Protein AF-A0A7J5XPW1-F1 (afdb_monomer_lite)

Organism: Dissostichus mawsoni (NCBI:txid36200)

Structure (mmCIF, N/CA/C/O backbone):
data_AF-A0A7J5XPW1-F1
#
_entry.id   AF-A0A7J5XPW1-F1
#
loop_
_atom_site.group_PDB
_atom_site.id
_atom_site.type_symbol
_atom_site.label_atom_id
_atom_site.label_alt_id
_atom_site.label_comp_id
_atom_site.label_asym_id
_atom_site.label_entity_id
_atom_site.label_seq_id
_atom_site.pdbx_PDB_ins_code
_atom_site.Cartn_x
_atom_site.Cartn_y
_atom_site.Cartn_z
_atom_site.occupancy
_atom_site.B_iso_or_equiv
_atom_site.auth_seq_id
_atom_site.auth_comp_id
_atom_site.auth_asym_id
_atom_site.auth_atom_id
_atom_site.pdbx_PDB_model_num
ATOM 1 N N . MET A 1 1 ? 47.457 -1.670 -26.090 1.00 48.41 1 MET A N 1
ATOM 2 C CA . MET A 1 1 ? 46.910 -1.424 -24.742 1.00 48.41 1 MET A CA 1
ATOM 3 C C . MET A 1 1 ? 47.159 0.046 -24.428 1.00 48.41 1 MET A C 1
ATOM 5 O O . MET A 1 1 ? 48.289 0.394 -24.116 1.00 48.41 1 MET A O 1
ATOM 9 N N . GLY A 1 2 ? 46.184 0.918 -24.697 1.00 44.75 2 GLY A N 1
ATOM 10 C CA . GLY A 1 2 ? 46.300 2.372 -24.507 1.00 44.75 2 GLY A CA 1
ATOM 11 C C . GLY A 1 2 ? 45.473 2.842 -23.300 1.00 44.75 2 GLY A C 1
ATOM 12 O O . GLY A 1 2 ? 44.538 2.136 -22.927 1.00 44.75 2 GLY A O 1
ATOM 13 N N . PRO A 1 3 ? 45.810 3.988 -22.684 1.00 57.81 3 PRO A N 1
ATOM 14 C CA . PRO A 1 3 ? 45.169 4.483 -21.458 1.00 57.81 3 PRO A CA 1
ATOM 15 C C . PRO A 1 3 ? 43.744 5.046 -21.642 1.00 57.81 3 PRO A C 1
ATOM 17 O O . PRO A 1 3 ? 43.098 5.371 -20.651 1.00 57.81 3 PRO A O 1
ATOM 20 N N . ASP A 1 4 ? 43.226 5.127 -22.871 1.00 53.88 4 ASP A N 1
ATOM 21 C CA . ASP A 1 4 ? 41.899 5.692 -23.173 1.00 53.88 4 ASP A CA 1
ATOM 22 C C . ASP A 1 4 ? 40.706 4.763 -22.875 1.00 53.88 4 ASP A C 1
ATOM 24 O O . ASP A 1 4 ? 39.561 5.204 -22.909 1.00 53.88 4 ASP A O 1
ATOM 28 N N . ASP A 1 5 ? 40.934 3.490 -22.535 1.00 51.16 5 ASP A N 1
ATOM 29 C CA . ASP A 1 5 ? 39.841 2.522 -22.317 1.00 51.16 5 ASP A CA 1
ATOM 30 C C . ASP A 1 5 ? 39.273 2.539 -20.879 1.00 51.16 5 ASP A C 1
ATOM 32 O O . ASP A 1 5 ? 38.301 1.858 -20.567 1.00 51.16 5 ASP A O 1
ATOM 36 N N . MET A 1 6 ? 39.851 3.333 -19.967 1.00 56.69 6 MET A N 1
ATOM 37 C CA . MET A 1 6 ? 39.518 3.259 -18.535 1.00 56.69 6 MET A CA 1
ATOM 38 C C . MET A 1 6 ? 38.374 4.192 -18.093 1.00 56.69 6 MET A C 1
ATOM 40 O O . MET A 1 6 ? 37.932 4.102 -16.948 1.00 56.69 6 MET A O 1
ATOM 44 N N . LEU A 1 7 ? 37.856 5.061 -18.975 1.00 55.75 7 LEU A N 1
ATOM 45 C CA . LEU A 1 7 ? 36.827 6.055 -18.617 1.00 55.75 7 LEU A CA 1
ATOM 46 C C . LEU A 1 7 ? 35.422 5.778 -19.186 1.00 55.75 7 LEU A C 1
ATOM 48 O O . LEU A 1 7 ? 34.488 6.507 -18.862 1.00 55.75 7 LEU A O 1
ATOM 52 N N . LEU A 1 8 ? 35.231 4.732 -19.998 1.00 50.53 8 LEU A N 1
ATOM 53 C CA . LEU A 1 8 ? 33.938 4.467 -20.655 1.00 50.53 8 LEU A CA 1
ATOM 54 C C . LEU A 1 8 ? 33.032 3.456 -19.938 1.00 50.53 8 LEU A C 1
ATOM 56 O O . LEU A 1 8 ? 31.868 3.321 -20.308 1.00 50.53 8 LEU A O 1
ATOM 60 N N . ASN A 1 9 ? 33.507 2.786 -18.883 1.00 46.59 9 ASN A N 1
ATOM 61 C CA . ASN A 1 9 ? 32.700 1.781 -18.175 1.00 46.59 9 ASN A CA 1
ATOM 62 C C . ASN A 1 9 ? 32.029 2.296 -16.884 1.00 46.59 9 ASN A C 1
ATOM 64 O O . ASN A 1 9 ? 31.330 1.544 -16.212 1.00 46.59 9 ASN A O 1
ATOM 68 N N . ALA A 1 10 ? 32.199 3.577 -16.535 1.00 49.22 10 ALA A N 1
ATOM 69 C CA . ALA A 1 10 ? 31.619 4.171 -15.322 1.00 49.22 10 ALA A CA 1
ATOM 70 C C . ALA A 1 10 ? 30.208 4.765 -15.516 1.00 49.22 10 ALA A C 1
ATOM 72 O O . ALA A 1 10 ? 29.623 5.269 -14.563 1.00 49.22 10 ALA A O 1
ATOM 73 N N . GLN A 1 11 ? 29.646 4.715 -16.730 1.00 48.31 11 GLN A N 1
ATOM 74 C CA . GLN A 1 11 ? 28.344 5.326 -17.041 1.00 48.31 11 GLN A CA 1
ATOM 75 C C . GLN A 1 11 ? 27.298 4.355 -17.584 1.00 48.31 11 GLN A C 1
ATOM 77 O O . GLN A 1 11 ? 26.243 4.784 -18.047 1.00 48.31 11 GLN A O 1
ATOM 82 N N . LYS A 1 12 ? 27.510 3.045 -17.433 1.00 47.53 12 LYS A N 1
ATOM 83 C CA . LYS A 1 12 ? 26.388 2.104 -17.457 1.00 47.53 12 LYS A CA 1
ATOM 84 C C . LYS A 1 12 ? 25.752 2.051 -16.068 1.00 47.53 12 LYS A C 1
ATOM 86 O O . LYS A 1 12 ? 25.668 1.015 -15.422 1.00 47.53 12 LYS A O 1
ATOM 91 N N . SER A 1 13 ? 25.323 3.215 -15.586 1.00 51.34 13 SER A N 1
ATOM 92 C CA . SER A 1 13 ? 24.217 3.277 -14.641 1.00 51.34 13 SER A CA 1
ATOM 93 C C . SER A 1 13 ? 23.024 2.791 -15.443 1.00 51.34 13 SER A C 1
ATOM 95 O O . SER A 1 13 ? 22.368 3.587 -16.111 1.00 51.34 13 SER A O 1
ATOM 97 N N . ASP A 1 14 ? 22.842 1.471 -15.520 1.00 52.41 14 ASP A N 1
ATOM 98 C CA . ASP A 1 14 ? 21.694 0.901 -16.202 1.00 52.41 14 ASP A CA 1
ATOM 99 C C . ASP A 1 14 ? 20.466 1.618 -15.614 1.00 52.41 14 ASP A C 1
ATOM 101 O O . ASP A 1 14 ? 20.250 1.519 -14.405 1.00 52.41 14 ASP A O 1
ATOM 105 N N . PRO A 1 15 ? 19.678 2.383 -16.393 1.00 55.81 15 PRO A N 1
ATOM 106 C CA . PRO A 1 15 ? 18.494 3.064 -15.862 1.00 55.81 15 PRO A CA 1
ATOM 107 C C . PRO A 1 15 ? 17.536 2.070 -15.183 1.00 55.81 15 PRO A C 1
ATOM 109 O O . PRO A 1 15 ? 16.778 2.438 -14.291 1.00 55.81 15 PRO A O 1
ATOM 112 N N . LEU A 1 16 ? 17.654 0.792 -15.551 1.00 55.94 16 LEU A N 1
ATOM 113 C CA . LEU A 1 16 ? 17.063 -0.371 -14.900 1.00 55.94 16 LEU A CA 1
ATOM 114 C C . LEU A 1 16 ? 17.479 -0.514 -13.427 1.00 55.94 16 LEU A C 1
ATOM 116 O O . LEU A 1 16 ? 16.605 -0.658 -12.584 1.00 55.94 16 LEU A O 1
ATOM 120 N N . LYS A 1 17 ? 18.770 -0.389 -13.079 1.00 56.78 17 LYS A N 1
ATOM 121 C CA . LYS A 1 17 ? 19.234 -0.429 -11.679 1.00 56.78 17 LYS A CA 1
ATOM 122 C C . LYS A 1 17 ? 18.676 0.727 -10.860 1.00 56.78 17 LYS A C 1
ATOM 124 O O . LYS A 1 17 ? 18.293 0.513 -9.717 1.00 56.78 17 LYS A O 1
ATOM 129 N N . SER A 1 18 ? 18.611 1.932 -11.428 1.00 67.88 18 SER A N 1
ATOM 130 C CA . SER A 1 18 ? 18.038 3.089 -10.728 1.00 67.88 18 SE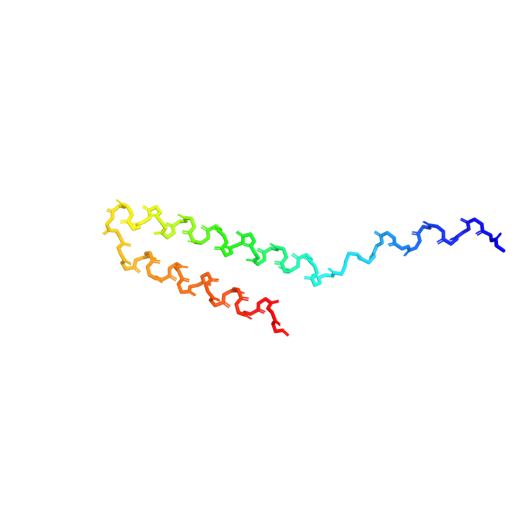R A CA 1
ATOM 131 C C . SER A 1 18 ? 16.535 2.944 -10.518 1.00 67.88 18 SER A C 1
ATOM 133 O O . SER A 1 18 ? 16.054 3.266 -9.441 1.00 67.88 18 SER A O 1
ATOM 135 N N . ARG A 1 19 ? 15.802 2.433 -11.514 1.00 72.44 19 ARG A N 1
ATOM 136 C CA . ARG A 1 19 ? 14.363 2.152 -11.414 1.00 72.44 19 ARG A CA 1
ATOM 137 C C . ARG A 1 19 ? 14.095 1.094 -10.343 1.00 72.44 1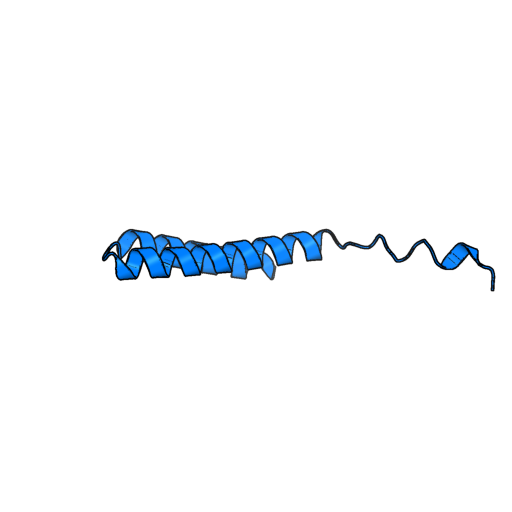9 ARG A C 1
ATOM 139 O O . ARG A 1 19 ? 13.387 1.377 -9.391 1.00 72.44 19 ARG A O 1
ATOM 146 N N . GLN A 1 20 ? 14.786 -0.043 -10.424 1.00 75.81 20 GLN A N 1
ATOM 147 C CA . GLN A 1 20 ? 14.644 -1.148 -9.477 1.00 75.81 20 GLN A CA 1
ATOM 148 C C . GLN A 1 20 ? 14.987 -0.763 -8.038 1.00 75.81 20 GLN A C 1
ATOM 150 O O . GLN A 1 20 ? 14.277 -1.159 -7.121 1.00 75.81 20 GLN A O 1
ATOM 155 N N . HIS A 1 21 ? 16.048 0.024 -7.832 1.00 78.25 21 HIS A N 1
ATOM 156 C CA . HIS A 1 21 ? 16.371 0.562 -6.510 1.00 78.25 21 HIS A CA 1
ATOM 157 C C . HIS A 1 21 ? 15.259 1.463 -5.976 1.00 78.25 21 HIS A C 1
ATOM 159 O O . HIS A 1 21 ? 14.856 1.324 -4.827 1.00 78.25 21 HIS A O 1
ATOM 165 N N . LEU A 1 22 ? 14.754 2.362 -6.819 1.00 82.19 22 LEU A N 1
ATOM 166 C CA . LEU A 1 22 ? 13.740 3.338 -6.438 1.00 82.19 22 LEU A CA 1
ATOM 167 C C . LEU A 1 22 ? 12.398 2.659 -6.142 1.00 82.19 22 LEU A C 1
ATOM 169 O O . LEU A 1 22 ? 11.703 3.055 -5.207 1.00 82.19 22 LEU A O 1
ATOM 173 N N . ASP A 1 23 ? 12.055 1.610 -6.888 1.00 83.94 23 ASP A N 1
ATOM 174 C CA . ASP A 1 23 ? 10.880 0.796 -6.608 1.00 83.94 23 ASP A CA 1
ATOM 175 C C . ASP A 1 23 ? 11.050 -0.011 -5.304 1.00 83.94 23 ASP A C 1
ATOM 177 O O . ASP A 1 23 ? 10.147 -0.033 -4.471 1.00 83.94 23 ASP A O 1
ATOM 181 N N . LEU A 1 24 ? 12.233 -0.574 -5.038 1.00 83.38 24 LEU A N 1
ATOM 182 C CA . LEU A 1 24 ? 12.541 -1.221 -3.752 1.00 83.38 24 LEU A CA 1
ATOM 183 C C . LEU A 1 24 ? 12.407 -0.263 -2.561 1.0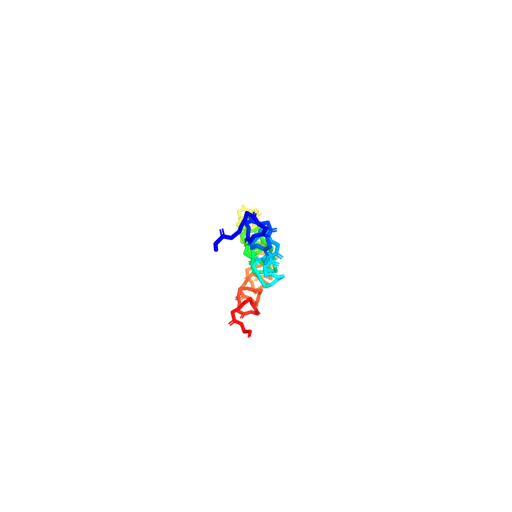0 83.38 24 LEU A C 1
ATOM 185 O O . LEU A 1 24 ? 11.781 -0.610 -1.558 1.00 83.38 24 LEU A O 1
ATOM 189 N N . GLU A 1 25 ? 12.965 0.945 -2.668 1.00 87.88 25 GLU A N 1
ATOM 190 C CA . GLU A 1 25 ? 12.852 1.973 -1.626 1.00 87.88 25 GLU A CA 1
ATOM 191 C C . GLU A 1 25 ? 11.393 2.392 -1.407 1.00 87.88 25 GLU A C 1
ATOM 193 O O . GLU A 1 25 ? 10.953 2.535 -0.265 1.00 87.88 25 GLU A O 1
ATOM 198 N N . ARG A 1 26 ? 10.611 2.523 -2.486 1.00 86.69 26 ARG A N 1
ATOM 199 C CA . ARG A 1 26 ? 9.173 2.812 -2.402 1.00 86.69 26 ARG A CA 1
ATOM 200 C C . ARG A 1 26 ? 8.393 1.690 -1.735 1.00 86.69 26 ARG A C 1
ATOM 202 O O . ARG A 1 26 ? 7.591 1.979 -0.855 1.00 86.69 26 ARG A O 1
ATOM 209 N N . ALA A 1 27 ? 8.625 0.439 -2.122 1.00 88.56 27 ALA A N 1
ATOM 210 C CA . ALA A 1 27 ? 7.957 -0.708 -1.518 1.00 88.56 27 ALA A CA 1
ATOM 211 C C . ALA A 1 27 ? 8.277 -0.805 -0.019 1.00 88.56 27 ALA A C 1
ATOM 213 O O . ALA A 1 27 ? 7.376 -0.998 0.794 1.00 88.56 27 ALA A O 1
ATOM 214 N N . HIS A 1 28 ? 9.538 -0.584 0.363 1.00 89.00 28 HIS A N 1
ATOM 215 C CA . HIS A 1 28 ? 9.946 -0.551 1.766 1.00 89.00 28 HIS A CA 1
ATOM 216 C C . HIS A 1 28 ? 9.258 0.578 2.547 1.00 89.00 28 HIS A C 1
ATOM 218 O O . HIS A 1 28 ? 8.794 0.375 3.671 1.00 89.00 28 HIS A O 1
ATOM 224 N N . PHE A 1 29 ? 9.171 1.771 1.957 1.00 91.62 29 PHE A N 1
ATOM 225 C CA . PHE A 1 29 ? 8.490 2.911 2.567 1.00 91.62 29 PHE A CA 1
ATOM 226 C C . PHE A 1 29 ? 6.984 2.666 2.729 1.00 91.62 29 PHE A C 1
ATOM 228 O O . PHE A 1 29 ? 6.427 2.952 3.784 1.00 91.62 29 PHE A O 1
ATOM 235 N N . LEU A 1 30 ? 6.335 2.088 1.714 1.00 91.62 30 LEU A N 1
ATOM 236 C CA . LEU A 1 30 ? 4.916 1.725 1.748 1.00 91.62 30 LEU A CA 1
ATOM 237 C C . LEU A 1 30 ? 4.623 0.686 2.836 1.00 91.62 30 LEU A C 1
ATOM 239 O O . LEU A 1 30 ? 3.687 0.873 3.602 1.00 91.62 30 LEU A O 1
ATOM 243 N N . VAL A 1 31 ? 5.450 -0.359 2.957 1.00 90.88 31 VAL A N 1
ATOM 244 C CA . VAL A 1 31 ? 5.321 -1.367 4.025 1.00 90.88 31 VAL A CA 1
ATOM 245 C C . VAL A 1 31 ? 5.511 -0.743 5.405 1.00 90.88 31 VAL A C 1
ATOM 247 O O . VAL A 1 31 ? 4.763 -1.056 6.323 1.00 90.88 31 VAL A O 1
ATOM 250 N N . THR A 1 32 ? 6.489 0.153 5.557 1.00 92.25 32 THR A N 1
ATOM 251 C CA . THR A 1 32 ? 6.738 0.832 6.838 1.00 92.25 32 THR A CA 1
ATOM 252 C C . THR A 1 3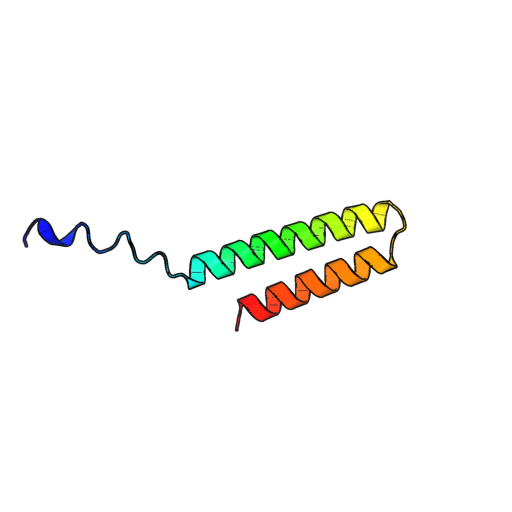2 ? 5.539 1.692 7.245 1.00 92.25 32 THR A C 1
ATOM 254 O O . THR A 1 32 ? 5.074 1.580 8.371 1.00 92.25 32 THR A O 1
ATOM 257 N N . GLN A 1 33 ? 4.984 2.476 6.316 1.00 93.50 33 GLN A N 1
ATOM 258 C CA . GLN A 1 33 ? 3.770 3.254 6.580 1.00 93.50 33 GLN A CA 1
ATOM 259 C C . GLN A 1 33 ? 2.562 2.361 6.869 1.00 93.50 33 GLN A C 1
ATOM 261 O O . GLN A 1 33 ? 1.782 2.672 7.760 1.00 93.50 33 GLN A O 1
ATOM 266 N N . ALA A 1 34 ? 2.415 1.242 6.155 1.00 92.44 34 ALA A N 1
ATOM 267 C CA . ALA A 1 34 ? 1.339 0.292 6.414 1.00 92.44 34 ALA A CA 1
ATOM 268 C C . ALA A 1 34 ? 1.407 -0.253 7.848 1.00 92.44 34 ALA A C 1
ATOM 270 O O . ALA A 1 34 ? 0.377 -0.376 8.499 1.00 92.44 34 ALA A O 1
ATOM 271 N N . PHE A 1 35 ? 2.614 -0.523 8.360 1.00 91.12 35 PHE A N 1
ATOM 272 C CA . PHE A 1 35 ? 2.824 -0.889 9.763 1.00 91.12 35 PHE A CA 1
ATOM 273 C C . PHE A 1 35 ? 2.406 0.225 10.729 1.00 91.12 35 PHE A C 1
ATOM 275 O O . PHE A 1 35 ? 1.720 -0.051 11.707 1.00 91.12 35 PHE A O 1
ATOM 282 N N . GLU A 1 36 ? 2.787 1.474 10.457 1.00 93.75 36 GLU A N 1
ATOM 283 C CA . GLU A 1 36 ? 2.409 2.610 11.308 1.00 93.75 36 GLU A CA 1
ATOM 284 C C . GLU A 1 36 ? 0.888 2.830 11.348 1.00 93.75 36 GLU A C 1
AT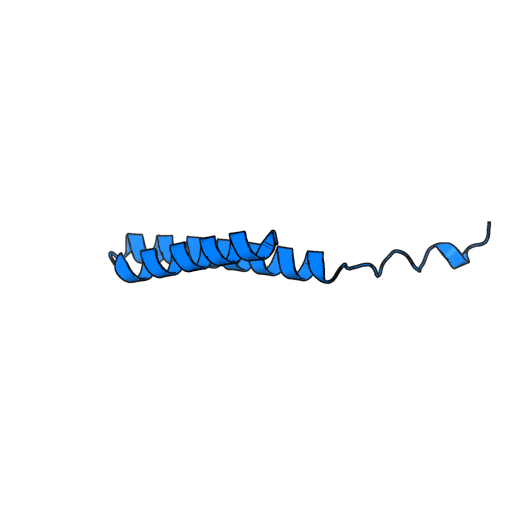OM 286 O O . GLU A 1 36 ? 0.346 3.189 12.394 1.00 93.75 36 GLU A O 1
ATOM 291 N N . GLU A 1 37 ? 0.198 2.626 10.224 1.00 91.19 37 GLU A N 1
ATOM 292 C CA . GLU A 1 37 ? -1.262 2.730 10.138 1.00 91.19 37 GLU A CA 1
ATOM 293 C C . GLU A 1 37 ? -1.966 1.541 10.812 1.00 91.19 37 GLU A C 1
ATOM 295 O O . GLU A 1 37 ? -2.930 1.754 11.547 1.00 91.19 37 GLU A O 1
ATOM 300 N N . ASP A 1 38 ? -1.443 0.318 10.672 1.00 89.94 38 ASP A N 1
ATOM 301 C CA . ASP A 1 38 ? -1.926 -0.874 11.390 1.00 89.94 38 ASP A CA 1
ATOM 302 C C . ASP A 1 38 ? -1.829 -0.681 12.916 1.00 89.94 38 ASP A C 1
ATOM 304 O O . ASP A 1 38 ? -2.796 -0.905 13.644 1.00 89.94 38 ASP A O 1
ATOM 308 N N . GLU A 1 39 ? -0.716 -0.125 13.414 1.00 91.62 39 GLU A N 1
ATOM 309 C CA . GLU A 1 39 ? -0.549 0.190 14.842 1.00 91.62 39 GLU A CA 1
ATOM 310 C C . GLU A 1 39 ? -1.486 1.305 15.341 1.00 91.62 39 GLU A C 1
ATOM 312 O O . GLU A 1 39 ? -1.810 1.360 16.533 1.00 91.62 39 GLU A O 1
ATOM 317 N N . LYS A 1 40 ? -1.948 2.194 14.454 1.00 89.94 40 LYS A N 1
ATOM 318 C CA . LYS A 1 40 ? -2.957 3.218 14.778 1.00 89.94 40 LYS A CA 1
ATOM 319 C C . LYS A 1 40 ? -4.390 2.679 14.746 1.00 89.94 40 LYS A C 1
ATOM 321 O O . LYS A 1 40 ? -5.281 3.370 15.246 1.00 89.94 40 LYS A O 1
ATOM 326 N N . GLY A 1 41 ? -4.609 1.474 14.213 1.00 89.88 41 GLY A N 1
ATOM 327 C CA . GLY A 1 41 ? -5.936 0.897 13.971 1.00 89.88 41 GLY A CA 1
ATOM 328 C C . GLY A 1 41 ? -6.596 1.397 12.683 1.00 89.88 41 GLY A C 1
ATOM 329 O O . GLY A 1 41 ? -7.823 1.433 12.597 1.00 89.88 41 GLY A O 1
ATOM 330 N N . ASN A 1 42 ? -5.790 1.835 11.711 1.00 88.25 42 ASN A N 1
ATOM 331 C CA . ASN A 1 42 ? -6.223 2.236 10.374 1.00 88.25 42 ASN A CA 1
ATOM 332 C C . ASN A 1 42 ? -6.022 1.069 9.389 1.00 88.25 42 ASN A C 1
ATOM 334 O O . ASN A 1 42 ? -5.287 1.169 8.404 1.00 88.25 42 ASN A O 1
ATOM 338 N N . ASP A 1 43 ? -6.677 -0.056 9.680 1.00 86.94 43 ASP A N 1
ATOM 339 C CA . ASP A 1 43 ? -6.492 -1.341 8.994 1.00 86.94 43 ASP A CA 1
ATOM 340 C C . ASP A 1 43 ? -6.790 -1.264 7.483 1.00 86.94 43 ASP A C 1
ATOM 342 O O . ASP A 1 43 ? -6.082 -1.864 6.672 1.00 86.94 43 ASP A O 1
ATOM 346 N N . ASP A 1 44 ? -7.821 -0.505 7.093 1.00 90.81 44 ASP A N 1
ATOM 347 C CA . ASP A 1 44 ? -8.185 -0.289 5.686 1.00 90.81 44 ASP A CA 1
ATOM 348 C C . ASP A 1 44 ? -7.035 0.375 4.905 1.00 90.81 44 ASP A C 1
ATOM 350 O O . ASP A 1 44 ? -6.649 -0.090 3.830 1.00 90.81 44 ASP A O 1
ATOM 354 N N . GLU A 1 45 ? -6.428 1.417 5.481 1.00 88.62 45 GLU A N 1
ATOM 355 C CA . GLU A 1 45 ? -5.346 2.178 4.847 1.00 88.62 45 GLU A CA 1
ATOM 356 C C . GLU A 1 45 ? -4.043 1.356 4.818 1.00 88.62 45 GLU A C 1
ATOM 358 O O . GLU A 1 45 ? -3.332 1.331 3.808 1.00 88.62 45 GLU A O 1
ATOM 363 N N . ALA A 1 46 ? -3.778 0.581 5.875 1.00 90.75 46 ALA A N 1
ATOM 364 C CA . ALA A 1 46 ? -2.667 -0.366 5.926 1.00 90.75 46 ALA A CA 1
ATOM 365 C C . ALA A 1 46 ? -2.767 -1.443 4.829 1.00 90.75 46 ALA A C 1
ATOM 367 O O . ALA A 1 46 ? -1.782 -1.723 4.137 1.00 90.75 46 ALA A O 1
ATOM 368 N N . VAL A 1 47 ? -3.953 -2.023 4.616 1.00 91.44 47 VAL A N 1
ATOM 369 C CA . VAL A 1 47 ? -4.189 -3.028 3.563 1.00 91.44 47 VAL A CA 1
ATOM 370 C C . VAL A 1 47 ? -3.961 -2.447 2.166 1.00 91.44 47 VAL A C 1
ATOM 372 O O . VAL A 1 47 ? -3.323 -3.097 1.326 1.00 91.44 47 VAL A O 1
ATOM 375 N N . GLU A 1 48 ? -4.429 -1.225 1.905 1.00 92.06 48 GLU A N 1
ATOM 376 C CA . GLU A 1 48 ? -4.180 -0.546 0.629 1.00 92.06 48 GLU A CA 1
ATOM 377 C C . GLU A 1 48 ? -2.683 -0.280 0.404 1.00 92.06 48 GLU A C 1
ATOM 379 O O . GLU A 1 48 ? -2.167 -0.494 -0.699 1.00 92.06 48 GLU A O 1
ATOM 384 N N . LEU A 1 49 ? -1.956 0.139 1.442 1.00 92.31 49 LEU A N 1
ATOM 385 C CA . LEU A 1 49 ? -0.513 0.392 1.377 1.00 92.31 49 LEU A CA 1
ATOM 386 C C . LEU A 1 49 ? 0.299 -0.892 1.145 1.00 92.31 49 LEU A C 1
ATOM 388 O O . LEU A 1 49 ? 1.205 -0.903 0.304 1.00 92.31 49 LEU A O 1
ATOM 392 N N . TYR A 1 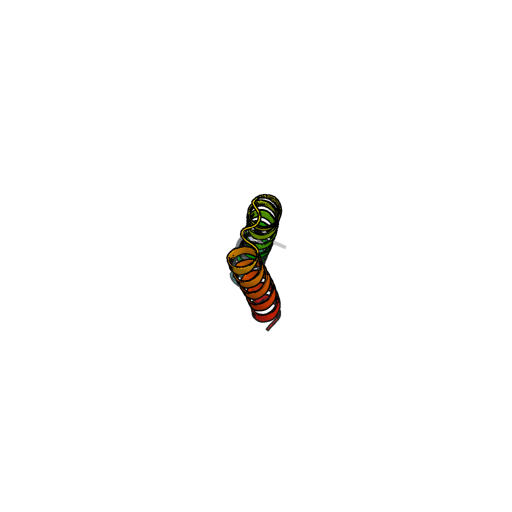50 ? -0.043 -1.991 1.822 1.00 92.00 50 TYR A N 1
ATOM 393 C CA . TYR A 1 50 ? 0.583 -3.297 1.589 1.00 92.00 50 TYR A CA 1
ATOM 394 C C . TYR A 1 50 ? 0.357 -3.797 0.166 1.00 92.00 50 TYR A C 1
ATOM 396 O O . TYR A 1 50 ? 1.291 -4.282 -0.478 1.00 92.00 50 TYR A O 1
ATOM 404 N N . THR A 1 51 ? -0.869 -3.653 -0.338 1.00 91.94 51 THR A N 1
ATOM 405 C CA . THR A 1 51 ? -1.222 -4.060 -1.702 1.00 91.94 51 THR A CA 1
ATOM 406 C C . THR A 1 51 ? -0.388 -3.282 -2.718 1.00 91.94 51 THR A C 1
ATOM 408 O O . THR A 1 51 ? 0.268 -3.892 -3.565 1.00 91.94 51 THR A O 1
ATOM 411 N N . GLN A 1 52 ? -0.295 -1.958 -2.562 1.00 90.44 52 GLN A N 1
ATOM 412 C CA . GLN A 1 52 ? 0.542 -1.114 -3.417 1.00 90.44 52 GLN A CA 1
ATOM 413 C C . GLN A 1 52 ? 2.024 -1.503 -3.354 1.00 90.44 52 GLN A C 1
ATOM 415 O O . GLN A 1 52 ? 2.683 -1.559 -4.391 1.00 90.44 52 GLN A O 1
ATOM 420 N N . ALA A 1 53 ? 2.560 -1.813 -2.169 1.00 89.50 53 ALA A N 1
ATOM 421 C CA . ALA A 1 53 ? 3.948 -2.254 -2.030 1.00 89.50 53 ALA A CA 1
ATOM 422 C C . ALA A 1 53 ? 4.220 -3.571 -2.775 1.00 89.50 53 ALA A C 1
ATOM 424 O O . ALA A 1 53 ? 5.250 -3.716 -3.440 1.00 89.50 53 ALA A O 1
ATOM 425 N N . VAL A 1 54 ? 3.288 -4.524 -2.686 1.00 88.81 54 VAL A N 1
ATOM 426 C CA . VAL A 1 54 ? 3.379 -5.822 -3.365 1.00 88.81 54 VAL A CA 1
ATOM 427 C C . VAL A 1 54 ? 3.283 -5.655 -4.880 1.00 88.81 54 VAL A C 1
ATOM 429 O O . VAL A 1 54 ? 4.119 -6.201 -5.601 1.00 88.81 54 VAL A O 1
ATOM 432 N N . GLU A 1 55 ? 2.328 -4.867 -5.375 1.00 88.38 55 GLU A N 1
ATOM 433 C CA . GLU A 1 55 ? 2.197 -4.578 -6.809 1.00 88.38 55 GLU A CA 1
ATOM 434 C C . GLU A 1 55 ? 3.449 -3.904 -7.376 1.00 88.38 55 GLU A C 1
ATOM 436 O O . GLU A 1 55 ? 3.905 -4.237 -8.474 1.00 88.38 55 GLU A O 1
ATOM 441 N N . LEU A 1 56 ? 4.045 -2.986 -6.615 1.00 85.06 56 LEU A N 1
ATOM 442 C CA . LEU A 1 56 ? 5.261 -2.291 -7.014 1.00 85.06 56 LEU A CA 1
ATOM 443 C C . LEU A 1 56 ? 6.457 -3.255 -7.099 1.00 85.06 56 LEU A C 1
ATOM 445 O O . LEU A 1 56 ? 7.175 -3.261 -8.100 1.00 85.06 56 LEU A O 1
ATOM 449 N N . CYS A 1 57 ? 6.614 -4.146 -6.114 1.00 81.44 57 CYS A N 1
ATOM 450 C CA . CYS A 1 57 ? 7.616 -5.216 -6.148 1.00 81.44 57 CYS A CA 1
ATOM 451 C C . CYS A 1 57 ? 7.438 -6.154 -7.352 1.00 81.44 57 CYS A C 1
ATOM 453 O O . CYS A 1 57 ? 8.423 -6.509 -7.998 1.00 81.44 57 CYS A O 1
ATOM 455 N N . ILE A 1 58 ? 6.202 -6.534 -7.689 1.00 83.00 58 ILE A N 1
ATOM 456 C CA . ILE A 1 58 ? 5.915 -7.411 -8.836 1.00 83.00 58 ILE A CA 1
ATOM 457 C C . ILE A 1 58 ? 6.263 -6.710 -10.159 1.00 83.00 58 ILE A C 1
ATOM 459 O O . ILE A 1 58 ? 6.909 -7.312 -11.017 1.00 83.00 58 ILE A O 1
ATOM 463 N N . ASN A 1 59 ? 5.911 -5.429 -10.306 1.00 76.75 59 ASN A N 1
ATOM 464 C CA . ASN A 1 59 ? 6.229 -4.635 -11.500 1.00 76.75 59 ASN A CA 1
ATOM 465 C C . ASN A 1 59 ? 7.731 -4.361 -11.678 1.00 76.75 59 ASN A C 1
ATOM 467 O O . ASN A 1 59 ? 8.171 -4.078 -12.786 1.00 76.75 59 ASN A O 1
ATOM 471 N N . THR A 1 60 ? 8.525 -4.452 -10.610 1.00 69.56 60 THR A N 1
ATOM 472 C CA . THR A 1 60 ? 9.980 -4.212 -10.650 1.00 69.56 60 THR A CA 1
ATOM 473 C C . THR A 1 60 ? 10.762 -5.367 -11.292 1.00 69.56 60 THR A C 1
ATOM 475 O O . THR A 1 60 ? 11.896 -5.191 -11.752 1.00 69.56 60 THR A O 1
ATOM 478 N N . VAL A 1 61 ? 10.173 -6.567 -11.294 1.00 59.72 61 VAL A N 1
ATOM 479 C CA . VAL A 1 61 ? 10.807 -7.822 -11.732 1.00 59.72 61 VAL A CA 1
ATOM 480 C C . VAL A 1 61 ? 10.431 -8.192 -13.181 1.00 59.72 61 VAL A C 1
ATOM 482 O O . VAL A 1 61 ? 11.030 -9.113 -13.737 1.00 59.72 61 VAL A O 1
ATOM 485 N N . HIS A 1 62 ? 9.486 -7.478 -13.806 1.00 47.25 62 HIS A N 1
ATOM 486 C CA . HIS A 1 62 ? 9.051 -7.676 -15.197 1.00 47.25 62 HIS A CA 1
ATOM 487 C C . HIS A 1 62 ? 9.756 -6.715 -16.164 1.00 47.25 62 HIS A C 1
ATOM 489 O O . HIS A 1 62 ? 10.163 -7.180 -17.253 1.00 47.25 62 HIS A O 1
#

Secondary structure (DSSP, 8-state):
--GGGGSSSS----HHHHHHHHHHHHHHHHHHHHHHHHHHT-HHHHHHHHHHHHHHHHHH--

Sequence (62 aa):
MGPDDMLLNAQKSDPLKSRQHLDLERAHFLVTQAFEEDEKGNDDEAVELYTQAVELCINTVH

Foldseek 3Di:
DDPVPPPPPPPPPVVLVVLLVVLLVQLVVLQVVLVVCVVVVVPVSSVVSNVVSVVSNVVSVD

InterPro domains:
  IPR007330 MIT domain [PF04212] (24-60)
  IPR036181 MIT domain superfamily [SSF116846] (17-61)

pLDDT: mean 76.35, std 17.14, range [44.75, 93.75]

Radius of gyration: 18.64 Å; chains: 1; bounding box: 55×14×40 Å